Protein AF-A0A382BAT2-F1 (afdb_monomer_lite)

Radius of gyration: 24.66 Å; chains: 1; bounding box: 46×85×52 Å

Foldseek 3Di:
DDDPVRVVVVVVVVVVVVVVVVVPPPDLPADPPFDDDPVVLVVQLVVQLVVVVVVLCVVPVVCPPPDDDVVLSVLSSQLSNQLSSVCRNVDGPVRCVVCVVPPVVCCVSSLVSSLVSVVVVRCPPVDPNCVSVVSVCVVVVVPDDPDDDDDDDDDDDDDDDDDDDDDDDDDDDD

Secondary structure (DSSP, 8-state):
---HHHHHHHHHHHHHHHHHHHHT-------TT-PPPHHHHHHHHHHHHHHHHHHHHHH-GGGTTPPPPHHHHHHHHHHHHHHHHHHHHH--HHHHHHHTT-HHHHHHHHHHHHHHHHHTTTTTTTS-TTHHHHHHHHHHHT-----------------------PPP------

Sequence (174 aa):
MFSKKEILLWIVILFVGIMLAWSLKLEATEKKDEIYPNFLLHNATAACMRGIAQLMIQLNPQLRNQYIPPAIQQQILGHCSCIVDKIRVDYGLEEYTKKMNDYLWIKKIWGDYGVQCMKAGYLAGVIPDDLPEKLEKIQTDNKTKEDTKVEDNKTKSKKEEILIKEPEPAIFQG

Structure (mmCIF, N/CA/C/O backbone):
data_AF-A0A382BAT2-F1
#
_entry.id   AF-A0A382BAT2-F1
#
loop_
_atom_site.group_PDB
_atom_site.id
_atom_site.type_symbol
_atom_site.label_atom_id
_atom_site.label_alt_id
_atom_site.label_comp_id
_atom_site.label_asym_id
_atom_site.label_entity_id
_atom_site.label_seq_id
_atom_site.pdbx_PDB_ins_code
_atom_site.Cartn_x
_atom_site.Cartn_y
_atom_site.Cartn_z
_atom_site.occupancy
_atom_site.B_iso_or_equiv
_atom_site.auth_seq_id
_atom_site.auth_comp_id
_atom_site.auth_asym_id
_atom_site.auth_atom_id
_atom_site.pdbx_PDB_model_num
ATOM 1 N N . MET A 1 1 ? 25.153 -47.782 16.976 1.00 67.25 1 MET A N 1
ATOM 2 C CA . MET A 1 1 ? 23.734 -48.174 16.843 1.00 67.25 1 MET A CA 1
ATOM 3 C C . MET A 1 1 ? 22.939 -47.120 17.597 1.00 67.25 1 MET A C 1
ATOM 5 O O . MET A 1 1 ? 23.046 -47.080 18.813 1.00 67.25 1 MET A O 1
ATOM 9 N N . PHE A 1 2 ? 22.310 -46.176 16.893 1.00 73.19 2 PHE A N 1
ATOM 10 C CA . PHE A 1 2 ? 21.643 -45.037 17.537 1.00 73.19 2 PHE A CA 1
ATOM 11 C C . PHE A 1 2 ? 20.402 -45.501 18.302 1.00 73.19 2 PHE A C 1
ATOM 13 O O . PHE A 1 2 ? 19.645 -46.351 17.824 1.00 73.19 2 PHE A O 1
ATOM 20 N N . SER A 1 3 ? 20.204 -44.961 19.500 1.00 87.00 3 SER A N 1
ATOM 21 C CA . SER A 1 3 ? 19.041 -45.271 20.328 1.00 87.00 3 SER A CA 1
ATOM 22 C C . SER A 1 3 ? 17.769 -44.703 19.696 1.00 87.00 3 SER A C 1
ATOM 24 O O . SER A 1 3 ? 17.787 -43.635 19.085 1.00 87.00 3 SER A O 1
ATOM 26 N N . LYS A 1 4 ? 16.621 -45.366 19.893 1.00 86.00 4 LYS A N 1
ATOM 27 C CA . LYS A 1 4 ? 15.313 -44.888 19.395 1.00 86.00 4 LYS A CA 1
ATOM 28 C C . LYS A 1 4 ? 15.012 -43.442 19.822 1.00 86.00 4 LYS A C 1
ATOM 30 O O . LYS A 1 4 ? 14.369 -42.709 19.081 1.00 86.00 4 LYS A O 1
ATOM 35 N N . LYS A 1 5 ? 15.508 -43.029 20.995 1.00 87.00 5 LYS A N 1
ATOM 36 C CA . LYS A 1 5 ? 15.364 -41.661 21.517 1.00 87.00 5 LYS A CA 1
ATOM 37 C C . LYS A 1 5 ? 16.228 -40.650 20.759 1.00 87.00 5 LYS A C 1
ATOM 39 O O . LYS A 1 5 ? 15.768 -39.547 20.502 1.00 87.00 5 LYS A O 1
ATOM 44 N N . GLU A 1 6 ? 17.441 -41.036 20.370 1.00 88.25 6 GLU A N 1
ATOM 45 C CA . GLU A 1 6 ? 18.339 -40.188 19.576 1.00 88.25 6 GLU A CA 1
ATOM 46 C C . GLU A 1 6 ? 17.780 -39.999 18.165 1.00 88.25 6 GLU A C 1
ATOM 48 O O . GLU A 1 6 ? 17.742 -38.880 17.669 1.00 88.25 6 GLU A O 1
ATOM 53 N N . ILE A 1 7 ? 17.248 -41.066 17.556 1.00 90.50 7 ILE A N 1
ATOM 54 C CA . ILE A 1 7 ? 16.591 -41.005 16.240 1.00 90.50 7 ILE A CA 1
ATOM 55 C C . ILE A 1 7 ? 15.382 -40.057 16.277 1.00 90.50 7 ILE A C 1
ATOM 57 O O . ILE A 1 7 ? 15.235 -39.216 15.393 1.00 90.50 7 ILE A O 1
ATOM 61 N N . LEU A 1 8 ? 14.542 -40.147 17.315 1.00 89.88 8 LEU A N 1
ATOM 62 C CA . LEU A 1 8 ? 13.387 -39.258 17.480 1.00 89.88 8 LEU A CA 1
ATOM 63 C C . LEU A 1 8 ? 13.813 -37.787 17.637 1.00 89.88 8 LEU A C 1
ATOM 65 O O . LEU A 1 8 ? 13.196 -36.901 17.054 1.00 89.88 8 LEU A O 1
ATOM 69 N N . LEU A 1 9 ? 14.892 -37.531 18.382 1.00 92.06 9 LEU A N 1
ATOM 70 C CA . LEU A 1 9 ? 15.418 -36.186 18.613 1.00 92.06 9 LEU A CA 1
ATOM 71 C C . LEU A 1 9 ? 15.958 -35.563 17.312 1.00 92.06 9 LEU A C 1
ATOM 73 O O . LEU A 1 9 ? 15.642 -34.412 17.011 1.00 92.06 9 LEU A O 1
ATOM 77 N N . TRP A 1 10 ? 16.670 -36.337 16.487 1.00 92.25 10 TRP A N 1
ATOM 78 C CA . TRP A 1 10 ? 17.130 -35.889 15.165 1.00 92.25 10 TRP A CA 1
ATOM 79 C C . TRP A 1 10 ? 15.979 -35.576 14.201 1.00 92.25 10 TRP A C 1
ATOM 81 O O . TRP A 1 10 ? 16.047 -34.584 13.474 1.00 92.25 10 TRP A O 1
ATOM 91 N N . ILE A 1 11 ? 14.904 -36.371 14.220 1.00 92.75 11 ILE A N 1
ATOM 92 C CA . ILE A 1 11 ? 13.712 -36.125 13.391 1.00 92.75 11 ILE A CA 1
ATOM 93 C C . ILE A 1 11 ? 13.035 -34.811 13.788 1.00 92.75 11 ILE A C 1
ATOM 95 O O . ILE A 1 11 ? 12.689 -34.018 12.915 1.00 92.75 11 ILE A O 1
ATOM 99 N N . VAL A 1 12 ? 12.879 -34.550 15.089 1.00 93.12 12 VAL A N 1
ATOM 100 C CA . VAL A 1 12 ? 12.265 -33.305 15.579 1.00 93.12 12 VAL A CA 1
ATOM 101 C C . VAL A 1 12 ? 13.100 -32.087 15.181 1.00 93.12 12 VAL A C 1
ATOM 103 O O . VAL A 1 12 ? 12.541 -31.110 14.687 1.00 93.12 12 VAL A O 1
ATOM 106 N N . ILE A 1 13 ? 14.430 -32.151 15.316 1.00 92.75 13 ILE A N 1
ATOM 107 C CA . ILE A 1 13 ? 15.326 -31.059 14.899 1.00 92.75 13 ILE A CA 1
ATOM 108 C C . ILE A 1 13 ? 15.202 -30.785 13.396 1.00 92.75 13 ILE A C 1
ATOM 110 O O . ILE A 1 13 ? 15.091 -29.629 12.990 1.00 92.75 13 ILE A O 1
ATOM 114 N N . LEU A 1 14 ? 15.182 -31.832 12.569 1.00 91.75 14 LEU A N 1
ATOM 115 C CA . LEU A 1 14 ? 15.049 -31.693 11.120 1.00 91.75 14 LEU A CA 1
ATOM 116 C C . LEU A 1 14 ? 13.692 -31.089 10.733 1.00 91.75 14 LEU A C 1
ATOM 118 O O . LEU A 1 14 ? 13.632 -30.207 9.880 1.00 91.75 14 LEU A O 1
ATOM 122 N N . PHE A 1 15 ? 12.612 -31.502 11.399 1.00 91.62 15 PHE A N 1
ATOM 123 C CA . PHE A 1 15 ? 11.273 -30.975 11.139 1.00 91.62 15 PHE A CA 1
ATOM 124 C C . PHE A 1 15 ? 11.149 -29.493 11.524 1.00 91.62 15 PHE A C 1
ATOM 126 O O . PHE A 1 15 ? 10.613 -28.695 10.754 1.00 91.62 15 PHE A O 1
ATOM 133 N N . VAL A 1 16 ? 11.705 -29.099 12.675 1.00 90.25 16 VAL A N 1
ATOM 134 C CA . VAL A 1 16 ? 11.768 -27.691 13.101 1.00 90.25 16 VAL A CA 1
ATOM 135 C C . VAL A 1 16 ? 12.635 -26.870 12.143 1.00 90.25 16 VAL A C 1
ATOM 137 O O . VAL A 1 16 ? 12.234 -25.777 11.750 1.00 90.25 16 VAL A O 1
ATOM 140 N N . GLY A 1 17 ? 13.777 -27.405 11.700 1.00 88.50 17 GLY A N 1
ATOM 141 C CA . GLY A 1 17 ? 14.648 -26.749 10.721 1.00 88.50 17 GLY A CA 1
ATOM 142 C C . GLY A 1 17 ? 13.951 -26.485 9.384 1.00 88.50 17 GLY A C 1
ATOM 143 O O . GLY A 1 17 ? 14.071 -25.391 8.835 1.00 88.50 17 GLY A O 1
ATOM 144 N N . ILE A 1 18 ? 13.163 -27.445 8.890 1.00 87.62 18 ILE A N 1
ATOM 145 C CA . ILE A 1 18 ? 12.368 -27.278 7.664 1.00 87.62 18 ILE A CA 1
ATOM 146 C C . ILE A 1 18 ? 11.280 -26.221 7.864 1.00 87.62 18 ILE A C 1
ATOM 148 O O . ILE A 1 18 ? 11.152 -25.325 7.034 1.00 87.62 18 ILE A O 1
ATOM 152 N N . MET A 1 19 ? 10.527 -26.269 8.965 1.00 83.75 19 MET A N 1
ATOM 153 C CA . MET A 1 19 ? 9.484 -25.271 9.238 1.00 83.75 19 MET A CA 1
ATOM 154 C C . MET A 1 19 ? 10.056 -23.846 9.327 1.00 83.75 19 MET A C 1
ATOM 156 O O . MET A 1 19 ? 9.489 -22.914 8.753 1.00 83.75 19 MET A O 1
ATOM 160 N N . LEU A 1 20 ? 11.209 -23.669 9.981 1.00 81.94 20 LEU A N 1
ATOM 161 C CA . LEU A 1 20 ? 11.897 -22.375 10.052 1.00 81.94 20 LEU A CA 1
ATOM 162 C C . LEU A 1 20 ? 12.401 -21.907 8.680 1.00 81.94 20 LEU A C 1
ATOM 164 O O . LEU A 1 20 ? 12.219 -20.741 8.340 1.00 81.94 20 LEU A O 1
ATOM 168 N N . ALA A 1 21 ? 12.960 -22.800 7.857 1.00 78.44 21 ALA A N 1
ATOM 169 C CA . ALA A 1 21 ? 13.420 -22.454 6.509 1.00 78.44 21 ALA A CA 1
ATOM 170 C C . ALA A 1 21 ? 12.281 -21.960 5.599 1.00 78.44 21 ALA A C 1
ATOM 172 O O . ALA A 1 21 ? 12.484 -21.059 4.790 1.00 78.44 21 ALA A O 1
ATOM 173 N N . TRP A 1 22 ? 11.075 -22.511 5.753 1.00 73.25 22 TRP A N 1
ATOM 174 C CA . TRP A 1 22 ? 9.898 -22.073 4.995 1.00 73.25 22 TRP A CA 1
ATOM 175 C C . TRP A 1 22 ? 9.327 -20.756 5.534 1.00 73.25 22 TRP A C 1
ATOM 177 O O . TRP A 1 22 ? 8.802 -19.955 4.767 1.00 73.25 22 TRP A O 1
ATOM 187 N N . SER A 1 23 ? 9.479 -20.506 6.836 1.00 67.75 23 SER A N 1
ATOM 188 C CA . SER A 1 23 ? 8.986 -19.290 7.495 1.00 67.75 23 SER A CA 1
ATOM 189 C C . SER A 1 23 ? 9.874 -18.065 7.237 1.00 67.75 23 SER A C 1
ATOM 191 O O . SER A 1 23 ? 9.395 -16.938 7.305 1.00 67.75 23 SER A O 1
ATOM 193 N N . LEU A 1 24 ? 11.157 -18.261 6.915 1.00 57.81 24 LEU A N 1
ATOM 194 C CA . LEU A 1 24 ? 12.100 -17.171 6.633 1.00 57.81 24 LEU A CA 1
ATOM 195 C C . LEU A 1 24 ? 12.007 -16.588 5.214 1.00 57.81 24 LEU A C 1
ATOM 197 O O . LEU A 1 24 ? 12.761 -15.670 4.892 1.00 57.81 24 LEU A O 1
ATOM 201 N N . LYS A 1 25 ? 11.094 -17.065 4.361 1.00 56.72 25 LYS A N 1
ATOM 202 C CA . LYS A 1 25 ? 10.936 -16.524 3.006 1.00 56.72 25 LYS A CA 1
ATOM 203 C C . LYS A 1 25 ? 10.098 -15.237 3.000 1.00 56.72 25 LYS A C 1
ATOM 205 O O . LYS A 1 25 ? 9.020 -15.181 2.421 1.00 56.72 25 LYS A O 1
ATOM 210 N N . LEU A 1 26 ? 10.618 -14.195 3.644 1.00 53.78 26 LEU A N 1
ATOM 211 C CA . LEU A 1 26 ? 10.185 -12.807 3.463 1.00 53.78 26 LEU A CA 1
ATOM 212 C C . LEU A 1 26 ? 11.044 -12.171 2.364 1.00 53.78 26 LEU A C 1
ATOM 214 O O . LEU A 1 26 ? 11.860 -11.290 2.619 1.00 53.78 26 LEU A O 1
ATOM 218 N N . GLU A 1 27 ? 10.917 -12.665 1.135 1.00 56.47 27 GLU A N 1
ATOM 219 C CA . GLU A 1 27 ? 11.535 -12.009 -0.018 1.00 56.47 27 GLU A CA 1
ATOM 220 C C . GLU A 1 27 ? 10.570 -10.934 -0.524 1.00 56.47 27 GLU A C 1
ATOM 222 O O . GLU A 1 27 ? 9.422 -11.228 -0.865 1.00 56.47 27 GLU A O 1
ATOM 227 N N . ALA A 1 28 ? 11.028 -9.679 -0.568 1.00 56.75 28 ALA A N 1
ATOM 228 C CA . ALA A 1 28 ? 10.323 -8.646 -1.313 1.00 56.75 28 ALA A CA 1
ATOM 229 C C . ALA A 1 28 ? 10.178 -9.144 -2.755 1.00 56.75 28 ALA A C 1
ATOM 231 O O . ALA A 1 28 ? 11.164 -9.538 -3.378 1.00 56.75 28 ALA A O 1
ATOM 232 N N . THR A 1 29 ? 8.946 -9.188 -3.262 1.00 59.47 29 THR A N 1
ATOM 233 C CA . THR A 1 29 ? 8.663 -9.671 -4.618 1.00 59.47 29 THR A CA 1
ATOM 234 C C . THR A 1 29 ? 9.079 -8.594 -5.620 1.00 59.47 29 THR A C 1
ATOM 236 O O . THR A 1 29 ? 8.247 -7.896 -6.187 1.00 59.47 29 THR A O 1
ATOM 239 N N . GLU A 1 30 ? 10.384 -8.392 -5.782 1.00 57.25 30 GLU A N 1
ATOM 240 C CA . GLU A 1 30 ? 10.947 -7.531 -6.816 1.00 57.25 30 GLU A CA 1
ATOM 241 C C . GLU A 1 30 ? 11.287 -8.369 -8.049 1.00 57.25 30 GLU A C 1
ATOM 243 O O . GLU A 1 30 ? 11.788 -9.495 -7.956 1.00 57.25 30 GLU A O 1
ATOM 248 N N . LYS A 1 31 ? 11.028 -7.812 -9.232 1.00 61.44 31 LYS A N 1
ATOM 249 C CA . LYS A 1 31 ? 11.568 -8.349 -10.481 1.00 61.44 31 LYS A CA 1
ATOM 250 C C . LYS A 1 31 ? 13.089 -8.187 -10.424 1.00 61.44 31 LYS A C 1
ATOM 252 O O . LYS A 1 31 ? 13.573 -7.126 -10.047 1.00 61.44 31 LYS A O 1
ATOM 257 N N . LYS A 1 32 ? 13.835 -9.240 -10.771 1.00 55.34 32 LYS A N 1
ATOM 258 C CA . LYS A 1 32 ? 15.242 -9.460 -10.372 1.00 55.34 32 LYS A CA 1
ATOM 259 C C . LYS A 1 32 ? 16.273 -8.394 -10.802 1.00 55.34 32 LYS A C 1
ATOM 261 O O . LYS A 1 32 ? 17.419 -8.510 -10.394 1.00 55.34 32 LYS A O 1
ATOM 266 N N . ASP A 1 33 ? 15.874 -7.353 -11.530 1.00 64.06 33 ASP A N 1
ATOM 267 C CA . ASP A 1 33 ? 16.754 -6.296 -12.045 1.00 64.06 33 ASP A CA 1
ATOM 268 C C . ASP A 1 33 ? 16.182 -4.867 -11.868 1.00 64.06 33 ASP A C 1
ATOM 270 O O . ASP A 1 33 ? 16.803 -3.894 -12.293 1.00 64.06 33 ASP A O 1
ATOM 274 N N . GLU A 1 34 ? 15.017 -4.702 -11.223 1.00 72.81 34 GLU A N 1
ATOM 275 C CA . GLU A 1 34 ? 14.328 -3.408 -11.081 1.00 72.81 34 GLU A CA 1
ATOM 276 C C . GLU A 1 34 ? 14.068 -3.080 -9.605 1.00 72.81 34 GLU A C 1
ATOM 278 O O . GLU A 1 34 ? 13.009 -3.368 -9.047 1.00 72.81 34 GLU A O 1
ATOM 283 N N . ILE A 1 35 ? 15.060 -2.457 -8.966 1.00 81.62 35 ILE A N 1
ATOM 284 C CA . ILE A 1 35 ? 14.995 -2.081 -7.550 1.00 81.62 35 ILE A CA 1
ATOM 285 C C . ILE A 1 35 ? 14.283 -0.737 -7.412 1.00 81.62 35 ILE A C 1
ATOM 287 O O . ILE A 1 35 ? 14.726 0.281 -7.953 1.00 81.62 35 ILE A O 1
ATOM 291 N N . TYR A 1 36 ? 13.206 -0.707 -6.630 1.00 87.88 36 TYR A N 1
ATOM 292 C CA . TYR A 1 36 ? 12.547 0.545 -6.275 1.00 87.88 36 TYR A CA 1
ATOM 293 C C . TYR A 1 36 ? 13.300 1.237 -5.127 1.00 87.88 36 TYR A C 1
ATOM 295 O O . TYR A 1 36 ? 13.526 0.624 -4.081 1.00 87.88 36 TYR A O 1
ATOM 303 N N . PRO A 1 37 ? 13.666 2.527 -5.253 1.00 90.31 37 PRO A N 1
ATOM 304 C CA . PRO A 1 37 ? 14.364 3.221 -4.182 1.00 90.31 37 PRO A CA 1
ATOM 305 C C . PRO A 1 37 ? 13.464 3.350 -2.950 1.00 90.31 37 PRO A C 1
ATOM 307 O O . PRO A 1 37 ? 12.311 3.775 -3.045 1.00 90.31 37 PRO A O 1
ATOM 310 N N . ASN A 1 38 ? 14.015 3.044 -1.774 1.00 90.00 38 ASN A N 1
ATOM 311 C CA . ASN A 1 38 ? 13.267 3.032 -0.513 1.00 90.00 38 ASN A CA 1
ATOM 312 C C . ASN A 1 38 ? 12.544 4.363 -0.237 1.00 90.00 38 ASN A C 1
ATOM 314 O O . ASN A 1 38 ? 11.387 4.366 0.169 1.00 90.00 38 ASN A O 1
ATOM 318 N N . PHE A 1 39 ? 13.186 5.489 -0.556 1.00 91.00 39 PHE A N 1
ATOM 319 C CA . PHE A 1 39 ? 12.583 6.817 -0.436 1.00 91.00 39 PHE A CA 1
ATOM 320 C C . PHE A 1 39 ? 11.281 6.960 -1.241 1.00 91.00 39 PHE A C 1
ATOM 322 O O . PHE A 1 39 ? 10.306 7.526 -0.745 1.00 91.00 39 PHE A O 1
ATOM 329 N N . LEU A 1 40 ? 11.236 6.423 -2.465 1.00 90.56 40 LEU A N 1
ATOM 330 C CA . LEU A 1 40 ? 10.036 6.458 -3.303 1.00 90.56 40 LEU A CA 1
ATOM 331 C C . LEU A 1 40 ? 8.928 5.595 -2.697 1.00 90.56 40 LEU A C 1
ATOM 333 O O . LEU A 1 40 ? 7.788 6.045 -2.611 1.00 90.56 40 LEU A O 1
ATOM 337 N N . LEU A 1 41 ? 9.273 4.395 -2.225 1.00 92.25 41 LEU A N 1
ATOM 338 C CA . LEU A 1 41 ? 8.330 3.483 -1.573 1.00 92.25 41 LEU A CA 1
ATOM 339 C C . LEU A 1 41 ? 7.734 4.100 -0.304 1.00 92.25 41 LEU A C 1
ATOM 341 O O . LEU A 1 41 ? 6.515 4.090 -0.121 1.00 92.25 41 LEU A O 1
ATOM 345 N N . HIS A 1 42 ? 8.580 4.689 0.540 1.00 94.00 42 HIS A N 1
ATOM 346 C CA . HIS A 1 42 ? 8.160 5.363 1.762 1.00 94.00 42 HIS A CA 1
ATOM 347 C C . HIS A 1 42 ? 7.214 6.529 1.457 1.00 94.00 42 HIS A C 1
ATOM 349 O O . HIS A 1 42 ? 6.129 6.617 2.032 1.00 94.00 42 HIS A O 1
ATOM 355 N N . ASN A 1 43 ? 7.571 7.392 0.504 1.00 94.38 43 ASN A N 1
ATOM 356 C CA . ASN A 1 43 ? 6.741 8.540 0.145 1.00 94.38 43 ASN A CA 1
ATOM 357 C C . ASN A 1 43 ? 5.416 8.137 -0.503 1.00 94.38 43 ASN A C 1
ATOM 359 O O . ASN A 1 43 ? 4.386 8.729 -0.179 1.00 94.38 43 ASN A O 1
ATOM 363 N N . ALA A 1 44 ? 5.423 7.131 -1.379 1.00 93.25 44 ALA A N 1
ATOM 364 C CA . ALA A 1 44 ? 4.215 6.618 -2.016 1.00 93.25 44 ALA A CA 1
ATOM 365 C C . ALA A 1 44 ? 3.256 6.018 -0.975 1.00 93.25 44 ALA A C 1
ATOM 367 O O . ALA A 1 44 ? 2.069 6.350 -0.948 1.00 93.25 44 ALA A O 1
ATOM 368 N N . THR A 1 45 ? 3.790 5.215 -0.053 1.00 95.56 45 THR A N 1
ATOM 369 C CA . THR A 1 45 ? 3.016 4.631 1.049 1.00 95.56 45 THR A CA 1
ATOM 370 C C . THR A 1 45 ? 2.461 5.726 1.958 1.00 95.56 45 THR A C 1
ATOM 372 O O . THR A 1 45 ? 1.262 5.751 2.228 1.00 95.56 45 THR A O 1
ATOM 375 N N . ALA A 1 46 ? 3.285 6.693 2.372 1.00 95.56 46 ALA A N 1
ATOM 376 C CA . ALA A 1 46 ? 2.857 7.804 3.221 1.00 95.56 46 ALA A CA 1
ATOM 377 C C . ALA A 1 46 ? 1.786 8.685 2.553 1.00 95.56 46 ALA A C 1
ATOM 379 O O . ALA A 1 46 ? 0.840 9.117 3.216 1.00 95.56 46 ALA A O 1
ATOM 380 N N . ALA A 1 47 ? 1.899 8.942 1.247 1.00 94.44 47 ALA A N 1
ATOM 381 C CA . ALA A 1 47 ? 0.888 9.671 0.485 1.00 94.44 47 ALA A CA 1
ATOM 382 C C . ALA A 1 47 ? -0.447 8.913 0.452 1.00 94.44 47 ALA A C 1
ATOM 384 O O . ALA A 1 47 ? -1.492 9.507 0.720 1.00 94.44 47 ALA A O 1
ATOM 385 N N . CYS A 1 48 ? -0.407 7.600 0.217 1.00 95.19 48 CYS A N 1
ATOM 386 C CA . CYS A 1 48 ? -1.588 6.746 0.300 1.00 95.19 48 CYS A CA 1
ATOM 387 C C . CYS A 1 48 ? -2.221 6.777 1.695 1.00 95.19 48 CYS A C 1
ATOM 389 O O . CYS A 1 48 ? -3.426 6.998 1.809 1.00 95.19 48 CYS A O 1
ATOM 391 N N . MET A 1 49 ? -1.425 6.652 2.764 1.00 95.00 49 MET A N 1
ATOM 392 C CA . MET A 1 49 ? -1.954 6.678 4.131 1.00 95.00 49 MET A CA 1
ATOM 393 C C . MET A 1 49 ? -2.689 7.989 4.431 1.00 95.00 49 MET A C 1
ATOM 395 O O . MET A 1 49 ? -3.772 7.974 5.017 1.00 95.00 49 MET A O 1
ATOM 399 N N . ARG A 1 50 ? -2.142 9.127 3.980 1.00 94.31 50 ARG A N 1
ATOM 400 C CA . ARG A 1 50 ? -2.812 10.434 4.087 1.00 94.31 50 ARG A CA 1
ATOM 401 C C . ARG A 1 50 ? -4.113 10.474 3.287 1.00 94.31 50 ARG A C 1
ATOM 403 O O . ARG A 1 50 ? -5.099 11.008 3.787 1.00 94.31 50 ARG A O 1
ATOM 410 N N . GLY A 1 51 ? -4.131 9.893 2.088 1.00 92.31 51 GLY A N 1
ATOM 411 C CA . GLY A 1 51 ? -5.333 9.784 1.261 1.00 92.31 51 GLY A CA 1
ATOM 412 C C . GLY A 1 51 ? -6.441 8.978 1.943 1.00 92.31 51 GLY A C 1
ATOM 413 O O . GLY A 1 51 ? -7.579 9.438 2.014 1.00 92.31 51 GLY A O 1
ATOM 414 N N . ILE A 1 52 ? -6.107 7.827 2.531 1.00 92.06 52 ILE A N 1
ATOM 415 C CA . ILE A 1 52 ? -7.066 7.016 3.294 1.00 92.06 52 ILE A CA 1
ATOM 416 C C . ILE A 1 52 ? -7.537 7.755 4.552 1.00 92.06 52 ILE A C 1
ATOM 418 O O . ILE A 1 52 ? -8.731 7.765 4.844 1.00 92.06 52 ILE A O 1
ATOM 422 N N . ALA A 1 53 ? -6.642 8.438 5.271 1.00 92.50 53 ALA A N 1
ATOM 423 C CA . ALA A 1 53 ? -7.027 9.258 6.419 1.00 92.50 53 ALA A CA 1
ATOM 424 C C . ALA A 1 53 ? -8.018 10.370 6.036 1.00 92.50 53 ALA A C 1
ATOM 426 O O . ALA A 1 53 ? -9.019 10.576 6.724 1.00 92.50 53 ALA A O 1
ATOM 427 N N . GLN A 1 54 ? -7.788 11.051 4.912 1.00 92.44 54 GLN A N 1
ATOM 428 C CA . GLN A 1 54 ? -8.718 12.050 4.382 1.00 92.44 54 GLN A CA 1
ATOM 429 C C . GLN A 1 54 ? -10.055 11.427 3.976 1.00 92.44 54 GLN A C 1
ATOM 431 O O . GLN A 1 54 ? -11.099 11.986 4.309 1.00 92.44 54 GLN A O 1
ATOM 436 N N . LEU A 1 55 ? -10.036 10.264 3.322 1.00 89.81 55 LEU A N 1
ATOM 437 C CA . LEU A 1 55 ? -11.246 9.529 2.956 1.00 89.81 55 LEU A CA 1
ATOM 438 C C . LEU A 1 55 ? -12.069 9.155 4.196 1.00 89.81 55 LEU A C 1
ATOM 440 O O . LEU A 1 55 ? -13.278 9.369 4.217 1.00 89.81 55 LEU A O 1
ATOM 444 N N . MET A 1 56 ? -11.430 8.675 5.264 1.00 89.25 56 MET A N 1
ATOM 445 C CA . MET A 1 56 ? -12.119 8.385 6.525 1.00 89.25 56 MET A CA 1
ATOM 446 C C . MET A 1 56 ? -12.776 9.633 7.124 1.00 89.25 56 MET A C 1
ATOM 448 O O . MET A 1 56 ? -13.917 9.557 7.570 1.00 89.25 56 MET A O 1
ATOM 452 N N . ILE A 1 57 ? -12.100 10.787 7.098 1.00 91.19 57 ILE A N 1
ATOM 453 C CA . ILE A 1 57 ? -12.671 12.059 7.575 1.00 91.19 57 ILE A CA 1
ATOM 454 C C . ILE A 1 57 ? -13.839 12.509 6.685 1.00 91.19 57 ILE A C 1
ATOM 456 O O . ILE A 1 57 ? -14.804 13.079 7.187 1.00 91.19 57 ILE A O 1
ATOM 460 N N . GLN A 1 58 ? -13.777 12.267 5.375 1.00 90.06 58 GLN A N 1
ATOM 461 C CA . GLN A 1 58 ? -14.879 12.575 4.456 1.00 90.06 58 GLN A CA 1
ATOM 462 C C . GLN A 1 58 ? -16.108 11.700 4.723 1.00 90.06 58 GLN A C 1
ATOM 464 O O . GLN A 1 58 ? -17.226 12.208 4.716 1.00 90.06 58 GLN A O 1
ATOM 469 N N . LEU A 1 59 ? -15.902 10.408 4.988 1.00 87.31 59 LEU A N 1
ATOM 470 C CA . LEU A 1 59 ? -16.974 9.466 5.321 1.00 87.31 59 LEU A CA 1
ATOM 471 C C . LEU A 1 59 ? -17.537 9.703 6.730 1.00 87.31 59 LEU A C 1
ATOM 473 O O . LEU A 1 59 ? -18.723 9.487 6.960 1.00 87.31 59 LEU A O 1
ATOM 477 N N . ASN A 1 60 ? -16.696 10.158 7.661 1.00 88.31 60 ASN A N 1
ATOM 478 C CA . ASN A 1 60 ? -17.025 10.382 9.066 1.00 88.31 60 ASN A CA 1
ATOM 479 C C . ASN A 1 60 ? -16.418 11.708 9.566 1.00 88.31 60 ASN A C 1
ATOM 481 O O . ASN A 1 60 ? -15.354 11.709 10.197 1.00 88.31 60 ASN A O 1
ATOM 485 N N . PRO A 1 61 ? -17.091 12.853 9.335 1.00 89.75 61 PRO A N 1
ATOM 486 C CA . PRO A 1 61 ? -16.572 14.177 9.688 1.00 89.75 61 PRO A CA 1
ATOM 487 C C . PRO A 1 61 ? -16.232 14.356 11.172 1.00 89.75 61 PRO A C 1
ATOM 489 O O . PRO A 1 61 ? -15.377 15.179 11.503 1.00 89.75 61 PRO A O 1
ATOM 492 N N . GLN A 1 62 ? -16.851 13.573 12.063 1.00 91.25 62 GLN A N 1
ATOM 493 C CA . GLN A 1 62 ? -16.569 13.577 13.502 1.00 91.25 62 GLN A CA 1
ATOM 494 C C . GLN A 1 62 ? -15.136 13.149 13.862 1.00 91.25 62 GLN A C 1
ATOM 496 O O . GLN A 1 62 ? -14.669 13.460 14.954 1.00 91.25 62 GLN A O 1
ATOM 501 N N . LEU A 1 63 ? -14.426 12.472 12.954 1.00 89.25 63 LEU A N 1
ATOM 502 C CA . LEU A 1 63 ? -13.031 12.060 13.147 1.00 89.25 63 LEU A CA 1
ATOM 503 C C . LEU A 1 63 ? -12.033 13.209 12.929 1.00 89.25 63 LEU A C 1
ATOM 505 O O . LEU A 1 63 ? -10.830 13.041 13.134 1.00 89.25 63 LEU A O 1
ATOM 509 N N . ARG A 1 64 ? -12.496 14.390 12.495 1.00 91.19 64 ARG A N 1
ATOM 510 C CA . ARG A 1 64 ? -11.625 15.551 12.286 1.00 91.19 64 ARG A CA 1
ATOM 511 C C . ARG A 1 64 ? -10.938 15.937 13.600 1.00 91.19 64 ARG A C 1
ATOM 513 O O . ARG A 1 64 ? -11.589 16.067 14.631 1.00 91.19 64 ARG A O 1
ATOM 520 N N . ASN A 1 65 ? -9.625 16.161 13.539 1.00 89.88 65 ASN A N 1
ATOM 521 C CA . ASN A 1 65 ? -8.760 16.473 14.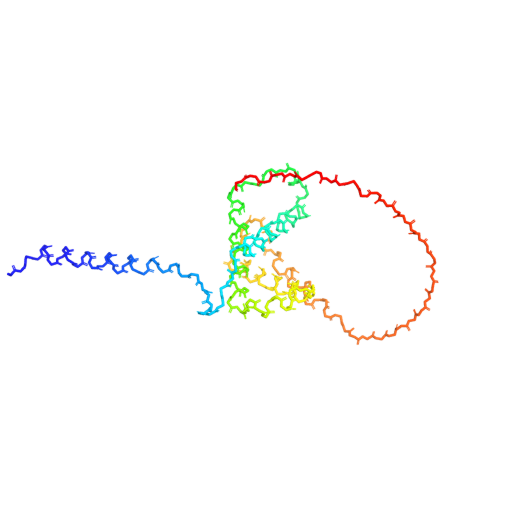686 1.00 89.88 65 ASN A CA 1
ATOM 522 C C . ASN A 1 65 ? -8.673 15.366 15.752 1.00 89.88 65 ASN A C 1
ATOM 524 O O . ASN A 1 65 ? -8.158 15.614 16.841 1.00 89.88 65 ASN A O 1
ATOM 528 N N . GLN A 1 66 ? -9.151 14.154 15.460 1.00 89.81 66 GLN A N 1
ATOM 529 C CA . GLN A 1 66 ? -8.943 13.012 16.339 1.00 89.81 66 GLN A CA 1
ATOM 530 C C . GLN A 1 66 ? -7.636 12.301 16.000 1.00 89.81 66 GLN A C 1
ATOM 532 O O . GLN A 1 66 ? -7.238 12.184 14.840 1.00 89.81 66 GLN A O 1
ATOM 537 N N . TYR A 1 67 ? -6.969 11.808 17.040 1.00 90.31 67 TYR A N 1
ATOM 538 C CA . TYR A 1 67 ? -5.801 10.960 16.879 1.00 90.31 67 TYR A CA 1
ATOM 539 C C . TYR A 1 67 ? -6.226 9.584 16.356 1.00 90.31 67 TYR A C 1
ATOM 541 O O . TYR A 1 67 ? -7.073 8.924 16.958 1.00 90.31 67 TYR A O 1
ATOM 549 N N . ILE A 1 68 ? -5.630 9.145 15.245 1.00 89.94 68 ILE A N 1
ATOM 550 C CA . ILE A 1 68 ? -5.894 7.820 14.673 1.00 89.94 68 ILE A CA 1
ATOM 551 C C . ILE A 1 68 ? -5.206 6.771 15.559 1.00 89.94 68 ILE A C 1
ATOM 553 O O . ILE A 1 68 ? -3.980 6.822 15.678 1.00 89.94 68 ILE A O 1
ATOM 557 N N . PRO A 1 69 ? -5.935 5.803 16.144 1.00 91.75 69 PRO A N 1
ATOM 558 C CA . PRO A 1 69 ? -5.331 4.772 16.982 1.00 91.75 69 PRO A CA 1
ATOM 559 C C . PRO A 1 69 ? -4.280 3.942 16.222 1.00 91.75 69 PRO A C 1
ATOM 561 O O . PRO A 1 69 ? -4.489 3.654 15.039 1.00 91.75 69 PRO A O 1
ATOM 564 N N . PRO A 1 70 ? -3.205 3.462 16.878 1.00 92.81 70 PRO A N 1
ATOM 565 C CA . PRO A 1 70 ? -2.129 2.725 16.208 1.00 92.81 70 PRO A CA 1
ATOM 566 C C . PRO A 1 70 ? -2.605 1.491 15.431 1.00 92.81 70 PRO A C 1
ATOM 568 O O . PRO A 1 70 ? -2.116 1.228 14.340 1.00 92.81 70 PRO A O 1
ATOM 571 N N . ALA A 1 71 ? -3.608 0.765 15.936 1.00 90.12 71 ALA A N 1
ATOM 572 C CA . ALA A 1 71 ? -4.170 -0.396 15.242 1.00 90.12 71 ALA A CA 1
ATOM 573 C C . ALA A 1 71 ? -4.772 -0.033 13.871 1.00 90.12 71 ALA A C 1
ATOM 575 O O . ALA A 1 71 ? -4.592 -0.761 12.898 1.00 90.12 71 ALA A O 1
ATOM 576 N N . ILE A 1 72 ? -5.438 1.121 13.779 1.00 90.50 72 ILE A N 1
ATOM 577 C CA . ILE A 1 72 ? -6.013 1.618 12.527 1.00 90.50 72 ILE A CA 1
ATOM 578 C C . ILE A 1 72 ? -4.906 2.112 11.596 1.00 90.50 72 ILE A C 1
ATOM 580 O O . ILE A 1 72 ? -4.939 1.826 10.404 1.00 90.50 72 ILE A O 1
ATOM 584 N N . GLN A 1 73 ? -3.881 2.781 12.133 1.00 92.75 73 GLN A N 1
ATOM 585 C CA . GLN A 1 73 ? -2.710 3.173 11.343 1.00 92.75 73 GLN A CA 1
ATOM 586 C C . GLN A 1 73 ? -2.027 1.955 10.702 1.00 92.75 73 GLN A C 1
ATOM 588 O O . GLN A 1 73 ? -1.682 2.010 9.527 1.00 92.75 73 GLN A O 1
ATOM 593 N N . GLN A 1 74 ? -1.903 0.839 11.429 1.00 92.19 74 GLN A N 1
ATOM 594 C CA . GLN A 1 74 ? -1.345 -0.409 10.893 1.00 92.19 74 GLN A CA 1
ATOM 595 C C . GLN A 1 74 ? -2.223 -1.031 9.798 1.00 92.19 74 GLN A C 1
ATOM 597 O O . GLN A 1 74 ? -1.698 -1.526 8.804 1.00 92.19 74 GLN A O 1
ATOM 602 N N . GLN A 1 75 ? -3.551 -0.964 9.926 1.00 92.44 75 GLN A N 1
ATOM 603 C CA . GLN A 1 75 ? -4.469 -1.415 8.870 1.00 92.44 75 GLN A CA 1
ATOM 604 C C . GLN A 1 75 ? -4.337 -0.573 7.594 1.00 92.44 75 GLN A C 1
ATOM 606 O O . GLN A 1 75 ? -4.287 -1.115 6.488 1.00 92.44 75 GLN A O 1
ATOM 611 N N . ILE A 1 76 ? -4.228 0.750 7.743 1.00 94.44 76 ILE A N 1
ATOM 612 C CA . ILE A 1 76 ? -4.008 1.669 6.620 1.00 94.44 76 ILE A CA 1
ATOM 613 C C . ILE A 1 76 ? -2.645 1.410 5.976 1.00 94.44 76 ILE A C 1
ATOM 615 O O . ILE A 1 76 ? -2.554 1.337 4.751 1.00 94.44 76 ILE A O 1
ATOM 619 N N . LEU A 1 77 ? -1.601 1.232 6.789 1.00 95.00 77 LEU A N 1
ATOM 620 C CA . LEU A 1 77 ? -0.265 0.896 6.311 1.00 95.00 77 LEU A CA 1
ATOM 621 C C . LEU A 1 77 ? -0.292 -0.408 5.510 1.00 95.00 77 LEU A C 1
ATOM 623 O O . LEU A 1 77 ? 0.167 -0.415 4.376 1.00 95.00 77 LEU A O 1
ATOM 627 N N . GLY A 1 78 ? -0.907 -1.469 6.041 1.00 93.69 78 GLY A N 1
ATOM 628 C CA . GLY A 1 78 ? -1.027 -2.753 5.349 1.00 93.69 78 GLY A CA 1
ATOM 629 C C . GLY A 1 78 ? -1.727 -2.640 3.992 1.00 93.69 78 GLY A C 1
ATOM 630 O O . GLY A 1 78 ? -1.256 -3.200 3.003 1.00 93.69 78 GLY A O 1
ATOM 631 N N . HIS A 1 79 ? -2.807 -1.861 3.913 1.00 94.56 79 HIS A N 1
ATOM 632 C CA . HIS A 1 79 ? -3.496 -1.592 2.651 1.00 94.56 79 HIS A CA 1
ATOM 633 C C . HIS A 1 79 ? -2.623 -0.835 1.645 1.00 94.56 79 HIS A C 1
ATOM 635 O O . HIS A 1 79 ? -2.507 -1.244 0.490 1.00 94.56 79 HIS A O 1
ATOM 641 N N . CYS A 1 80 ? -1.983 0.250 2.080 1.00 95.75 80 CYS A N 1
ATOM 642 C CA . CYS A 1 80 ? -1.124 1.051 1.214 1.00 95.75 80 CYS A CA 1
ATOM 643 C C . CYS A 1 80 ? 0.114 0.275 0.749 1.00 95.75 80 CYS A C 1
ATOM 645 O O . CYS A 1 80 ? 0.493 0.380 -0.416 1.00 95.75 80 CYS A O 1
ATOM 647 N N . SER A 1 81 ? 0.698 -0.554 1.616 1.00 94.94 81 SER A N 1
ATOM 648 C CA . SER A 1 81 ? 1.779 -1.470 1.253 1.00 94.94 81 SER A CA 1
ATOM 649 C C . SER A 1 81 ? 1.323 -2.502 0.219 1.00 94.94 81 SER A C 1
ATOM 651 O O . SER A 1 81 ? 2.017 -2.683 -0.775 1.00 94.94 81 SER A O 1
ATOM 653 N N . CYS A 1 82 ? 0.128 -3.090 0.365 1.00 94.75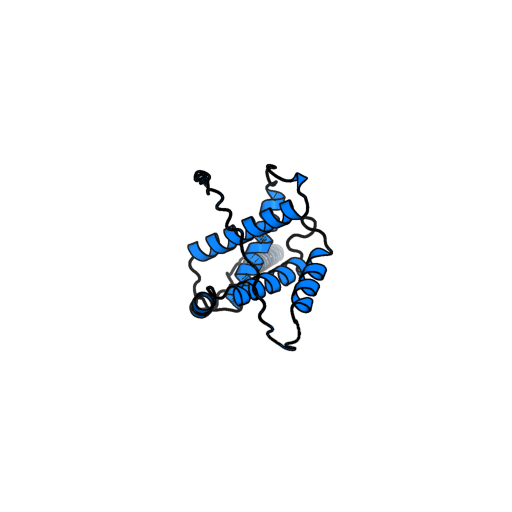 82 CYS A N 1
ATOM 654 C CA . CYS A 1 82 ? -0.438 -4.012 -0.630 1.00 94.75 82 CYS A CA 1
ATOM 655 C C . CYS A 1 82 ? -0.556 -3.376 -2.028 1.00 94.75 82 CYS A C 1
ATOM 657 O O . CYS A 1 82 ? -0.216 -4.013 -3.027 1.00 94.75 82 CYS A O 1
ATOM 659 N N . ILE A 1 83 ? -1.005 -2.117 -2.113 1.00 95.38 83 ILE A N 1
ATOM 660 C CA . ILE A 1 83 ? -1.103 -1.400 -3.394 1.00 95.38 83 ILE A CA 1
ATOM 661 C C . ILE A 1 83 ? 0.284 -1.218 -4.011 1.00 95.38 83 ILE A C 1
ATOM 663 O O . ILE A 1 83 ? 0.487 -1.534 -5.182 1.00 95.38 83 ILE A O 1
ATOM 667 N N . VAL A 1 84 ? 1.235 -0.713 -3.223 1.00 94.00 84 VAL A N 1
ATOM 668 C CA . VAL A 1 84 ? 2.601 -0.449 -3.690 1.00 94.00 84 VAL A CA 1
ATOM 669 C C . VAL A 1 84 ? 3.281 -1.742 -4.140 1.00 94.00 84 VAL A C 1
ATOM 671 O O . VAL A 1 84 ? 3.923 -1.752 -5.187 1.00 94.00 84 VAL A O 1
ATOM 674 N N . ASP A 1 85 ? 3.094 -2.844 -3.418 1.00 92.94 85 ASP A N 1
ATOM 675 C CA . ASP A 1 85 ? 3.654 -4.140 -3.798 1.00 92.94 85 ASP A CA 1
ATOM 676 C C . ASP A 1 85 ? 3.056 -4.667 -5.105 1.00 92.94 85 ASP A C 1
ATOM 678 O O . ASP A 1 85 ? 3.802 -5.115 -5.974 1.00 92.94 85 ASP A O 1
ATOM 682 N N . LYS A 1 86 ? 1.741 -4.531 -5.320 1.00 92.50 86 LYS A N 1
ATOM 683 C CA . LYS A 1 86 ? 1.117 -4.865 -6.613 1.00 92.50 86 LYS A CA 1
ATOM 684 C C . LYS A 1 86 ? 1.678 -4.026 -7.762 1.00 92.50 86 LYS A C 1
ATOM 686 O O . LYS A 1 86 ? 2.001 -4.574 -8.811 1.00 92.50 86 LYS A O 1
ATOM 691 N N . ILE A 1 87 ? 1.856 -2.719 -7.553 1.00 92.44 87 ILE A N 1
ATOM 692 C CA . ILE A 1 87 ? 2.459 -1.826 -8.555 1.00 92.44 87 ILE A CA 1
ATOM 693 C C . ILE A 1 87 ? 3.881 -2.278 -8.902 1.00 92.44 87 ILE A C 1
ATOM 695 O O . ILE A 1 87 ? 4.235 -2.287 -10.075 1.00 92.44 87 ILE A O 1
ATOM 699 N N . ARG A 1 88 ? 4.683 -2.674 -7.908 1.00 90.56 88 ARG A N 1
ATOM 700 C CA . ARG A 1 88 ? 6.066 -3.139 -8.117 1.00 90.56 88 ARG A CA 1
ATOM 701 C C . ARG A 1 88 ? 6.144 -4.465 -8.866 1.00 90.56 88 ARG A C 1
ATOM 703 O O . ARG A 1 88 ? 7.105 -4.691 -9.595 1.00 90.56 88 ARG A O 1
ATOM 710 N N . VAL A 1 89 ? 5.160 -5.340 -8.672 1.00 88.94 89 VAL A N 1
ATOM 711 C CA . VAL A 1 89 ? 5.073 -6.616 -9.395 1.00 88.94 89 VAL A CA 1
ATOM 712 C C . VAL A 1 89 ? 4.703 -6.384 -10.860 1.00 88.94 89 VAL A C 1
ATOM 714 O O . VAL A 1 89 ? 5.296 -7.003 -11.748 1.00 88.94 89 VAL A O 1
ATOM 717 N N . ASP A 1 90 ? 3.759 -5.478 -11.115 1.00 90.56 90 ASP A N 1
ATOM 718 C CA . ASP A 1 90 ? 3.193 -5.282 -12.450 1.00 90.56 90 ASP A CA 1
ATOM 719 C C . ASP A 1 90 ? 3.987 -4.281 -13.306 1.00 90.56 90 ASP A C 1
ATOM 721 O O . ASP A 1 90 ? 4.016 -4.416 -14.532 1.00 90.56 90 ASP A O 1
ATOM 725 N N . TYR A 1 91 ? 4.673 -3.315 -12.686 1.00 90.38 91 TYR A N 1
ATOM 726 C CA . TYR A 1 91 ? 5.402 -2.247 -13.370 1.00 90.38 91 TYR A CA 1
ATOM 727 C C . TYR A 1 91 ? 6.853 -2.138 -12.909 1.00 90.38 91 TYR A C 1
ATOM 729 O O . TYR A 1 91 ? 7.150 -2.004 -11.720 1.00 90.38 91 TYR A O 1
ATOM 737 N N . GLY A 1 92 ? 7.760 -2.071 -13.881 1.00 89.81 92 GLY A N 1
ATOM 73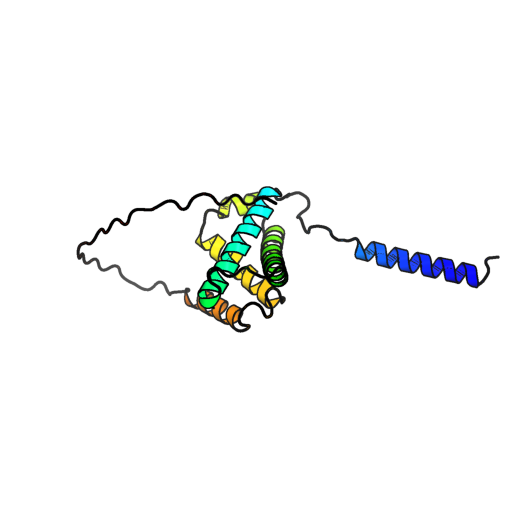8 C CA . GLY A 1 92 ? 9.139 -1.667 -13.637 1.00 89.81 92 GLY A CA 1
ATOM 739 C C . GLY A 1 92 ? 9.254 -0.183 -13.295 1.00 89.81 92 GLY A C 1
ATOM 740 O O . GLY A 1 92 ? 8.414 0.628 -13.697 1.00 89.81 92 GLY A O 1
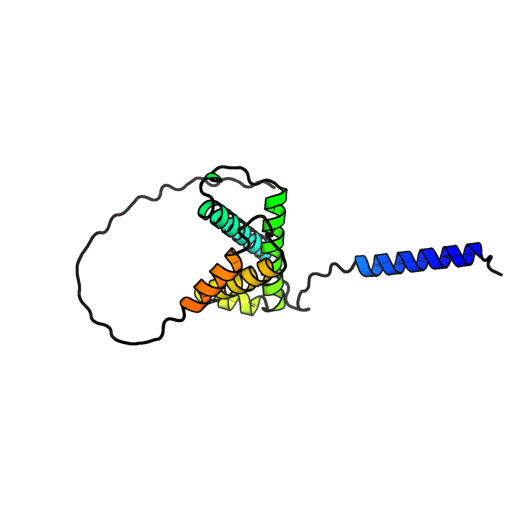ATOM 741 N N . LEU A 1 93 ? 10.316 0.196 -12.577 1.00 89.88 93 LEU A N 1
ATOM 742 C CA . LEU A 1 93 ? 10.523 1.576 -12.119 1.00 89.88 93 LEU A CA 1
ATOM 743 C C . LEU A 1 93 ? 10.549 2.583 -13.279 1.00 89.88 93 LEU A C 1
ATOM 745 O O . LEU A 1 93 ? 9.976 3.670 -13.173 1.00 89.88 93 LEU A O 1
ATOM 749 N N . GLU A 1 94 ? 11.201 2.236 -14.391 1.00 89.69 94 GLU A N 1
ATOM 750 C CA . GLU A 1 94 ? 11.298 3.119 -15.557 1.00 89.69 94 GLU A CA 1
ATOM 751 C C . GLU A 1 94 ? 9.924 3.344 -16.203 1.00 89.69 94 GLU A C 1
ATOM 753 O O . GLU A 1 94 ? 9.559 4.478 -16.523 1.00 89.69 94 GLU A O 1
ATOM 758 N N . GLU A 1 95 ? 9.134 2.280 -16.362 1.00 91.19 95 GLU A N 1
ATOM 759 C CA . GLU A 1 95 ? 7.786 2.373 -16.923 1.00 91.19 95 GLU A CA 1
ATOM 760 C C . GLU A 1 95 ? 6.863 3.185 -16.012 1.00 91.19 95 GLU A C 1
ATOM 762 O O . GLU A 1 95 ? 6.166 4.091 -16.485 1.00 91.19 95 GLU A O 1
ATOM 767 N N . TYR A 1 96 ? 6.899 2.902 -14.709 1.00 91.00 96 TYR A N 1
ATOM 768 C CA . TYR A 1 96 ? 6.109 3.620 -13.720 1.00 91.00 96 TYR A CA 1
ATOM 769 C C . TYR A 1 96 ? 6.440 5.116 -13.742 1.00 91.00 96 TYR A C 1
ATOM 771 O O . TYR A 1 96 ? 5.542 5.947 -13.850 1.00 91.00 96 TYR A O 1
ATOM 779 N N . THR A 1 97 ? 7.727 5.474 -13.744 1.00 90.19 97 THR A N 1
ATOM 780 C CA . THR A 1 97 ? 8.179 6.877 -13.738 1.00 90.19 97 THR A CA 1
ATOM 781 C C . THR A 1 97 ? 7.787 7.626 -15.017 1.00 90.19 97 THR A C 1
ATOM 783 O O . THR A 1 97 ? 7.470 8.813 -14.963 1.00 90.19 97 THR A O 1
ATOM 786 N N . LYS A 1 98 ? 7.737 6.953 -16.175 1.00 93.38 98 LYS A N 1
ATOM 787 C CA . LYS A 1 98 ? 7.253 7.563 -17.430 1.00 93.38 98 LYS A CA 1
ATOM 788 C C . LYS A 1 98 ? 5.767 7.917 -17.368 1.00 93.38 98 LYS A C 1
ATOM 790 O O . LYS A 1 98 ? 5.368 8.954 -17.893 1.00 93.38 98 LYS A O 1
ATOM 795 N N . LYS A 1 99 ? 4.953 7.067 -16.736 1.00 92.75 99 LYS A N 1
ATOM 796 C CA . LYS A 1 99 ? 3.492 7.231 -16.665 1.00 92.75 99 LYS A CA 1
ATOM 797 C C . LYS A 1 99 ? 3.011 7.957 -15.409 1.00 92.75 99 LYS A C 1
ATOM 799 O O . LYS A 1 99 ? 1.877 8.415 -15.393 1.00 92.75 99 LYS A O 1
ATOM 804 N N . MET A 1 100 ? 3.847 8.120 -14.381 1.00 88.50 100 MET A N 1
ATOM 805 C CA . MET A 1 100 ? 3.416 8.672 -13.087 1.00 88.50 100 MET A CA 1
ATOM 806 C C . MET A 1 100 ? 2.865 10.103 -13.161 1.00 88.50 100 MET A C 1
ATOM 808 O O . MET A 1 100 ? 2.108 10.516 -12.289 1.00 88.50 100 MET A O 1
ATOM 812 N N . ASN A 1 101 ? 3.244 10.866 -14.189 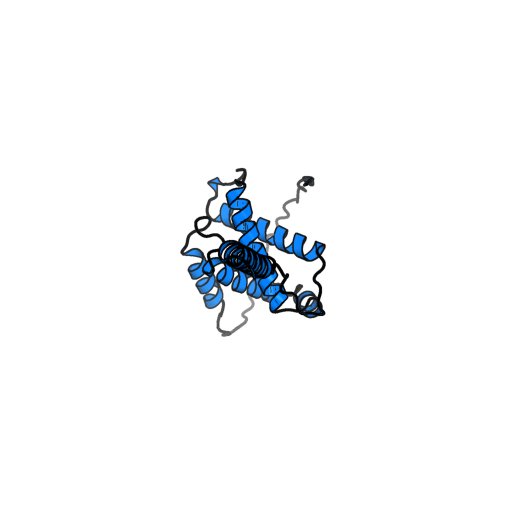1.00 90.75 101 ASN A N 1
ATOM 813 C CA . ASN A 1 101 ? 2.740 12.223 -14.404 1.00 90.75 101 ASN A CA 1
ATOM 814 C C . ASN A 1 101 ? 1.356 12.242 -15.082 1.00 90.75 101 ASN A C 1
ATOM 816 O O . ASN A 1 101 ? 0.693 13.278 -15.084 1.00 90.75 101 ASN A O 1
ATOM 820 N N . ASP A 1 102 ? 0.904 11.117 -15.645 1.00 94.62 102 ASP A N 1
ATOM 821 C CA . ASP A 1 102 ? -0.459 10.964 -16.145 1.00 94.62 102 ASP A CA 1
ATOM 822 C C . ASP A 1 102 ? -1.401 10.679 -14.969 1.00 94.62 102 ASP A C 1
ATOM 824 O O . ASP A 1 102 ? -1.486 9.570 -14.432 1.00 94.62 102 ASP A O 1
ATOM 828 N N . TYR A 1 103 ? -2.129 11.721 -14.574 1.00 90.25 103 TYR A N 1
ATOM 829 C CA . TYR A 1 103 ? -3.077 11.665 -13.470 1.00 90.25 103 TYR A CA 1
ATOM 830 C C . TYR A 1 103 ? -4.191 10.631 -13.684 1.00 90.25 103 TYR A C 1
ATOM 832 O O . TYR A 1 103 ? -4.590 9.968 -12.725 1.00 90.25 103 TYR A O 1
ATOM 840 N N . LEU A 1 104 ? -4.706 10.473 -14.910 1.00 93.38 104 LEU A N 1
ATOM 841 C CA . LEU A 1 104 ? -5.787 9.520 -15.182 1.00 93.38 104 LEU A CA 1
ATOM 842 C C . LEU A 1 104 ? -5.277 8.089 -15.053 1.00 93.38 104 LEU A C 1
ATOM 844 O O . LEU A 1 104 ? -5.955 7.246 -14.459 1.00 93.38 104 LEU A O 1
ATOM 848 N N . TRP A 1 105 ? -4.070 7.833 -15.556 1.00 93.81 105 TRP A N 1
ATOM 849 C CA . TRP A 1 105 ? -3.419 6.539 -15.410 1.00 93.81 105 TRP A CA 1
ATOM 850 C C . TRP A 1 105 ? -3.135 6.211 -13.940 1.00 93.81 105 TRP A C 1
ATOM 852 O O . TRP A 1 105 ? -3.558 5.154 -13.472 1.00 93.81 105 TRP A O 1
ATOM 862 N N . ILE A 1 106 ? -2.514 7.127 -13.185 1.00 92.69 106 ILE A N 1
ATOM 863 C CA . ILE A 1 106 ? -2.239 6.926 -11.752 1.00 92.69 106 ILE A CA 1
ATOM 864 C C . ILE A 1 106 ? -3.528 6.686 -10.972 1.00 92.69 106 ILE A C 1
ATOM 866 O O . ILE A 1 106 ? -3.610 5.716 -10.219 1.00 92.69 106 ILE A O 1
ATOM 870 N N . LYS A 1 107 ? -4.547 7.531 -11.169 1.00 90.38 107 LYS A N 1
ATOM 871 C CA . LYS A 1 107 ? -5.833 7.409 -10.471 1.00 90.38 107 LYS A CA 1
ATOM 872 C C . LYS A 1 107 ? -6.470 6.048 -10.723 1.00 90.38 107 LYS A C 1
ATOM 874 O O . LYS A 1 107 ? -7.006 5.451 -9.793 1.00 90.38 107 LYS A O 1
ATOM 879 N N . LYS A 1 108 ? -6.410 5.568 -11.967 1.00 93.12 108 LYS A N 1
ATOM 880 C CA . LYS A 1 108 ? -6.937 4.261 -12.343 1.00 93.12 108 LYS A CA 1
ATOM 881 C C . LYS A 1 108 ? -6.146 3.135 -11.684 1.00 93.12 108 LYS A C 1
ATOM 883 O O . LYS A 1 108 ? -6.731 2.351 -10.958 1.00 93.12 108 LYS A O 1
ATOM 888 N N . ILE A 1 109 ? -4.830 3.084 -11.875 1.00 94.69 109 ILE A N 1
ATOM 889 C CA . ILE A 1 109 ? -3.990 1.990 -11.367 1.00 94.69 109 ILE A CA 1
ATOM 890 C C . ILE A 1 109 ? -4.043 1.890 -9.839 1.00 94.69 109 ILE A C 1
ATOM 892 O O . ILE A 1 109 ? -4.283 0.814 -9.292 1.00 94.69 109 ILE A O 1
ATOM 896 N N . TRP A 1 110 ? -3.888 3.013 -9.137 1.00 94.19 110 TRP A N 1
ATOM 897 C CA . TRP A 1 110 ? -3.981 3.038 -7.677 1.00 94.19 110 TRP A CA 1
ATOM 898 C C . TRP A 1 110 ? -5.397 2.737 -7.178 1.00 94.19 110 TRP A C 1
ATOM 900 O O . TRP A 1 110 ? -5.551 2.072 -6.156 1.00 94.19 110 TRP A O 1
ATOM 910 N N . GLY A 1 111 ? -6.429 3.191 -7.895 1.00 91.69 111 GLY A N 1
ATOM 911 C CA . GLY A 1 111 ? -7.823 2.878 -7.585 1.00 91.69 111 GLY A CA 1
ATOM 912 C C . GLY A 1 111 ? -8.144 1.392 -7.753 1.00 91.69 111 GLY A C 1
ATOM 913 O O . GLY A 1 111 ? -8.709 0.788 -6.842 1.00 91.69 111 GLY A O 1
ATOM 914 N N . ASP A 1 112 ? -7.740 0.796 -8.876 1.00 93.56 112 ASP A N 1
ATOM 915 C CA . ASP A 1 112 ? -7.967 -0.611 -9.218 1.00 93.56 112 ASP A CA 1
ATOM 916 C C . ASP A 1 112 ? -7.270 -1.529 -8.199 1.00 93.56 112 ASP A C 1
ATOM 918 O O . ASP A 1 112 ? -7.901 -2.415 -7.612 1.00 93.56 112 ASP A O 1
ATOM 922 N N . TYR A 1 113 ? -5.981 -1.298 -7.916 1.00 95.25 113 TYR A N 1
ATOM 923 C CA . TYR A 1 113 ? -5.263 -2.066 -6.893 1.00 95.25 113 TYR A CA 1
ATOM 924 C C . TYR A 1 113 ? -5.774 -1.787 -5.482 1.00 95.25 113 TYR A C 1
ATOM 926 O O . TYR A 1 113 ? -5.808 -2.709 -4.668 1.00 95.25 113 TYR A O 1
ATOM 934 N N . GLY A 1 114 ? -6.222 -0.564 -5.192 1.00 92.44 114 GLY A N 1
ATOM 935 C CA . GLY A 1 114 ? -6.865 -0.233 -3.925 1.00 92.44 114 GLY A CA 1
ATOM 936 C C . GLY A 1 114 ? -8.104 -1.089 -3.691 1.00 92.44 114 GLY A C 1
ATOM 937 O O . GLY A 1 114 ? -8.223 -1.739 -2.654 1.00 92.44 114 GLY A O 1
ATOM 938 N N . VAL A 1 115 ? -8.990 -1.200 -4.681 1.00 91.31 115 VAL A N 1
ATOM 939 C CA . VAL A 1 115 ? -10.162 -2.080 -4.574 1.00 91.31 115 VAL A CA 1
ATOM 940 C C . VAL A 1 115 ? -9.756 -3.544 -4.419 1.00 91.31 115 VAL A C 1
ATOM 942 O O . VAL A 1 115 ? -10.315 -4.240 -3.571 1.00 91.31 115 VAL A O 1
ATOM 945 N N . GLN A 1 116 ? -8.759 -4.017 -5.167 1.00 92.38 116 GLN A N 1
ATOM 946 C CA . GLN A 1 116 ? -8.264 -5.389 -5.014 1.00 92.38 116 GLN A CA 1
ATOM 947 C C . GLN A 1 116 ? -7.720 -5.660 -3.606 1.00 92.38 116 GLN A C 1
ATOM 949 O O . GLN A 1 116 ? -8.004 -6.711 -3.037 1.00 92.38 116 GLN A O 1
ATOM 954 N N . CYS A 1 117 ? -6.964 -4.725 -3.030 1.00 92.56 117 CYS A N 1
ATOM 955 C CA . CYS A 1 117 ? -6.456 -4.848 -1.667 1.00 92.56 117 CYS A CA 1
ATOM 956 C C . CYS A 1 117 ? -7.598 -4.786 -0.639 1.00 92.56 117 CYS A C 1
ATOM 958 O O . CYS A 1 117 ? -7.599 -5.572 0.302 1.00 92.56 117 CYS A O 1
ATOM 960 N N . MET A 1 118 ? -8.622 -3.946 -0.831 1.00 90.25 118 MET A N 1
ATOM 961 C CA . MET A 1 118 ? -9.815 -3.973 0.034 1.00 90.25 118 MET A CA 1
ATOM 962 C C . MET A 1 118 ? -10.520 -5.334 -0.016 1.00 90.25 118 MET A C 1
ATOM 964 O O . MET A 1 118 ? -10.827 -5.914 1.022 1.00 90.25 118 MET A O 1
ATOM 968 N N . LYS A 1 119 ? -10.698 -5.901 -1.216 1.00 88.62 119 LYS A N 1
ATOM 969 C CA . LYS A 1 119 ? -11.288 -7.238 -1.405 1.00 88.62 119 LYS A CA 1
ATOM 970 C C . LYS A 1 119 ? -10.445 -8.360 -0.794 1.00 88.62 119 LYS A C 1
ATOM 972 O O . LYS A 1 119 ? -10.996 -9.369 -0.371 1.00 88.62 119 LYS A O 1
ATOM 977 N N . ALA A 1 120 ? -9.126 -8.185 -0.720 1.00 88.00 120 ALA A N 1
ATOM 978 C CA . ALA A 1 120 ? -8.222 -9.112 -0.041 1.00 88.00 120 ALA A CA 1
ATOM 979 C C . ALA A 1 120 ? -8.285 -9.018 1.500 1.00 88.00 120 ALA A C 1
ATOM 981 O O . ALA A 1 120 ? -7.582 -9.762 2.180 1.00 88.00 120 ALA A O 1
ATOM 982 N N . GLY A 1 121 ? -9.123 -8.136 2.056 1.00 85.62 121 GLY A N 1
ATOM 983 C CA . GLY A 1 121 ? -9.346 -7.993 3.497 1.00 85.62 121 GLY A CA 1
ATOM 984 C C . GLY A 1 121 ? -8.523 -6.889 4.161 1.00 85.62 121 GLY A C 1
ATOM 985 O O . GLY A 1 121 ? -8.637 -6.690 5.370 1.00 85.62 121 GLY A O 1
ATOM 986 N N . TYR A 1 122 ? -7.719 -6.137 3.404 1.00 86.81 122 TYR A N 1
ATOM 987 C CA . TYR A 1 122 ? -7.052 -4.951 3.941 1.00 86.81 122 TYR A CA 1
ATOM 988 C C . TYR A 1 122 ? -8.085 -3.839 4.184 1.00 86.81 122 TYR A C 1
ATOM 990 O O . TYR A 1 122 ? -8.948 -3.619 3.341 1.00 86.81 122 TYR A O 1
ATOM 998 N N . LEU A 1 123 ? -7.984 -3.120 5.312 1.00 85.44 123 LEU A N 1
ATOM 999 C CA . LEU A 1 123 ? -8.976 -2.132 5.795 1.00 85.44 123 LEU A CA 1
ATOM 1000 C C . LEU A 1 123 ? -10.338 -2.705 6.236 1.00 85.44 123 LEU A C 1
ATOM 1002 O O . LEU A 1 123 ? -11.260 -1.927 6.498 1.00 85.44 123 LEU A O 1
ATOM 1006 N N . ALA A 1 124 ? -10.470 -4.027 6.394 1.00 81.19 124 ALA A N 1
ATOM 1007 C CA . ALA A 1 124 ? -11.692 -4.631 6.925 1.00 81.19 124 ALA A CA 1
ATOM 1008 C C . ALA A 1 124 ? -12.057 -4.045 8.305 1.00 81.19 124 ALA A C 1
ATOM 1010 O O . ALA A 1 124 ? -11.217 -3.970 9.207 1.00 81.19 124 ALA A O 1
ATOM 1011 N N . GLY A 1 125 ? -13.307 -3.598 8.461 1.00 76.06 125 GLY A N 1
ATOM 1012 C CA . GLY A 1 125 ? -13.814 -2.990 9.699 1.00 76.06 125 GLY A CA 1
ATOM 1013 C C . GLY A 1 125 ? -13.354 -1.550 9.976 1.00 76.06 125 GLY A C 1
ATOM 1014 O O . GLY A 1 125 ? -13.776 -0.966 10.972 1.00 76.06 125 GLY A O 1
ATOM 1015 N N . VAL A 1 126 ? -12.514 -0.959 9.118 1.00 79.06 126 VAL A N 1
ATOM 1016 C CA . VAL A 1 126 ? -12.091 0.454 9.218 1.00 79.06 126 VAL A CA 1
ATOM 1017 C C . VAL A 1 126 ? -12.965 1.356 8.348 1.00 79.06 126 VAL A C 1
ATOM 1019 O O . VAL A 1 126 ? -13.260 2.498 8.699 1.00 79.06 126 VAL A O 1
ATOM 1022 N N . ILE A 1 127 ? -13.378 0.835 7.199 1.00 74.94 127 ILE A N 1
ATOM 1023 C CA . ILE A 1 127 ? -14.160 1.523 6.176 1.00 74.94 127 ILE A CA 1
ATOM 1024 C C . ILE A 1 127 ? -15.422 0.684 5.906 1.00 74.94 127 ILE A C 1
ATOM 1026 O O . ILE A 1 127 ? -15.352 -0.533 6.064 1.00 74.94 127 ILE A O 1
ATOM 1030 N N . PRO A 1 128 ? -16.571 1.287 5.528 1.00 73.75 128 PRO A N 1
ATOM 1031 C CA . PRO A 1 128 ? -17.778 0.529 5.199 1.00 73.75 128 PRO A CA 1
ATOM 1032 C C . PRO A 1 128 ? -17.517 -0.573 4.162 1.00 73.75 128 PRO A C 1
ATOM 1034 O O . PRO A 1 128 ? -16.910 -0.310 3.122 1.00 73.75 128 PRO A O 1
ATOM 1037 N N . ASP A 1 129 ? -18.010 -1.787 4.427 1.00 70.94 129 ASP A N 1
ATOM 1038 C CA . ASP A 1 129 ? -17.762 -2.972 3.587 1.00 70.94 129 ASP A CA 1
ATOM 1039 C C . ASP A 1 129 ? -18.341 -2.843 2.164 1.00 70.94 129 ASP A C 1
ATOM 1041 O O . ASP A 1 129 ? -17.904 -3.526 1.241 1.00 70.94 129 ASP A O 1
ATOM 1045 N N . ASP A 1 130 ? -19.299 -1.935 1.958 1.00 73.50 130 ASP A N 1
ATOM 1046 C CA . ASP A 1 130 ? -19.912 -1.635 0.660 1.00 73.50 130 ASP A CA 1
ATOM 1047 C C . ASP A 1 130 ? -19.130 -0.596 -0.166 1.00 73.50 130 ASP A C 1
ATOM 1049 O O . ASP A 1 130 ? -19.429 -0.366 -1.344 1.00 73.50 130 ASP A O 1
ATOM 1053 N N . LEU A 1 131 ? -18.114 0.042 0.425 1.00 76.12 131 LEU A N 1
ATOM 1054 C CA . LEU A 1 131 ? -17.282 1.024 -0.256 1.00 76.12 131 LEU A CA 1
ATOM 1055 C C . LEU A 1 131 ? -16.520 0.471 -1.478 1.00 76.12 131 LEU A C 1
ATOM 1057 O O . LEU A 1 131 ? -16.523 1.170 -2.495 1.00 76.12 131 LEU A O 1
ATOM 1061 N N . PRO A 1 132 ? -15.897 -0.728 -1.464 1.00 72.75 132 PRO A N 1
ATOM 1062 C CA . PRO A 1 132 ? -15.243 -1.273 -2.656 1.00 72.75 132 PRO A CA 1
ATOM 1063 C C . PRO A 1 132 ? -16.204 -1.405 -3.844 1.00 72.75 132 PRO A C 1
ATOM 1065 O O . PRO A 1 132 ? -15.866 -0.990 -4.950 1.00 72.75 132 PRO A O 1
ATOM 1068 N N . GLU A 1 133 ? -17.423 -1.904 -3.623 1.00 74.38 133 GLU A N 1
ATOM 1069 C CA . GLU A 1 133 ? -18.426 -2.042 -4.687 1.00 74.38 133 GLU A CA 1
ATOM 1070 C C . GLU A 1 133 ? -18.918 -0.685 -5.203 1.00 74.38 133 GLU A C 1
ATOM 1072 O O . GLU A 1 133 ? -19.148 -0.510 -6.402 1.00 74.38 133 GLU A O 1
ATOM 1077 N N . LYS A 1 134 ? -19.075 0.298 -4.309 1.00 73.06 134 LYS A N 1
ATOM 1078 C CA . LYS A 1 134 ? -19.414 1.676 -4.690 1.00 73.06 134 LYS A CA 1
ATOM 1079 C C . LYS A 1 134 ? -18.307 2.315 -5.525 1.00 73.06 134 LYS A C 1
ATOM 1081 O O . LYS A 1 134 ? -18.613 2.982 -6.511 1.00 73.06 134 LYS A O 1
ATOM 1086 N N . LEU A 1 135 ? -17.040 2.099 -5.172 1.00 73.62 135 LEU A N 1
ATOM 1087 C CA . LEU A 1 135 ? -15.904 2.611 -5.938 1.00 73.62 135 LEU A CA 1
ATOM 1088 C C . LEU A 1 135 ? -15.831 1.989 -7.334 1.00 73.62 135 LEU A C 1
ATOM 1090 O O . LEU A 1 135 ? -15.613 2.723 -8.295 1.00 73.62 135 LEU A O 1
ATOM 1094 N N . GLU A 1 136 ? -16.065 0.682 -7.466 1.00 70.44 136 GLU A N 1
ATOM 1095 C CA . GLU A 1 136 ? -16.098 0.023 -8.780 1.00 70.44 136 GLU A CA 1
ATOM 1096 C C . GLU A 1 136 ? -17.201 0.586 -9.670 1.00 70.44 136 GLU A C 1
ATOM 1098 O O . GLU A 1 136 ? -16.941 0.908 -10.827 1.00 70.44 136 GLU A O 1
ATOM 1103 N N . LYS A 1 137 ? -18.404 0.791 -9.122 1.00 67.19 137 LYS A N 1
ATOM 1104 C CA . LYS A 1 137 ? -19.524 1.384 -9.869 1.00 67.19 137 LYS A CA 1
ATOM 1105 C C . LYS A 1 137 ? -19.193 2.796 -10.358 1.00 67.19 137 LYS A C 1
ATOM 1107 O O . LYS A 1 137 ? -19.355 3.096 -11.535 1.00 67.19 137 LYS A O 1
ATOM 1112 N N . ILE A 1 138 ? -18.610 3.636 -9.500 1.00 66.44 138 ILE A N 1
ATOM 1113 C CA . ILE A 1 138 ? -18.177 4.994 -9.880 1.00 66.44 138 ILE A CA 1
ATOM 1114 C C . ILE A 1 138 ? -17.088 4.957 -10.967 1.00 66.44 138 ILE A C 1
ATOM 1116 O O . ILE A 1 138 ? -17.053 5.819 -11.851 1.00 66.44 138 ILE A O 1
ATOM 1120 N N . GLN A 1 139 ? -16.184 3.977 -10.927 1.00 61.47 139 GLN A N 1
ATOM 1121 C CA . GLN A 1 139 ? -15.163 3.804 -11.962 1.00 61.47 139 GLN A CA 1
ATOM 1122 C C . GLN A 1 139 ? -15.764 3.327 -13.294 1.00 61.47 139 GLN A C 1
ATOM 1124 O O . GLN A 1 139 ? -15.316 3.773 -14.353 1.00 61.47 139 GLN A O 1
ATOM 1129 N N . THR A 1 140 ? -16.790 2.471 -13.272 1.00 60.62 140 THR A N 1
ATOM 1130 C CA . THR A 1 140 ? -17.467 1.991 -14.488 1.00 60.62 140 THR A CA 1
ATOM 1131 C C . THR A 1 140 ? -18.411 3.020 -15.104 1.00 60.62 140 THR A C 1
ATOM 1133 O O . THR A 1 140 ? -18.502 3.085 -16.331 1.00 60.62 140 THR A O 1
ATOM 1136 N N . ASP A 1 141 ? -19.053 3.855 -14.286 1.00 48.22 141 ASP A N 1
ATOM 1137 C CA . ASP A 1 141 ? -20.056 4.833 -14.729 1.00 48.22 141 ASP A CA 1
ATOM 1138 C C . ASP A 1 141 ? -19.435 6.054 -15.429 1.00 48.22 141 ASP A C 1
ATOM 1140 O O . ASP A 1 141 ? -20.089 6.708 -16.237 1.00 48.22 141 ASP A O 1
ATOM 1144 N N . ASN A 1 142 ? -18.143 6.327 -15.207 1.00 53.59 142 ASN A N 1
ATOM 1145 C CA . ASN A 1 142 ? -17.399 7.381 -15.912 1.00 53.59 142 ASN A CA 1
ATOM 1146 C C . ASN A 1 142 ? -16.967 6.995 -17.343 1.00 53.59 142 ASN A C 1
ATOM 1148 O O . ASN A 1 142 ? -16.273 7.769 -18.005 1.00 53.59 142 ASN A O 1
ATOM 1152 N N . LYS A 1 143 ? -17.388 5.832 -17.865 1.00 48.06 143 LYS A N 1
ATOM 1153 C CA . LYS A 1 143 ? -17.355 5.541 -19.309 1.00 48.06 143 LYS A CA 1
ATOM 1154 C C . LYS A 1 143 ? -18.495 6.289 -20.006 1.00 48.06 143 LYS A C 1
ATOM 1156 O O . LYS A 1 143 ? -19.420 5.685 -20.548 1.00 48.06 143 LYS A O 1
ATOM 1161 N N . THR A 1 144 ? -18.444 7.615 -19.972 1.00 37.19 144 THR A N 1
ATOM 1162 C CA . THR A 1 144 ? -19.358 8.453 -20.743 1.00 37.19 144 THR A CA 1
ATOM 1163 C C . THR A 1 144 ? -19.091 8.199 -22.222 1.00 37.19 144 THR A C 1
ATOM 1165 O O . THR A 1 144 ? -17.962 8.334 -22.691 1.00 37.19 144 THR A O 1
ATOM 1168 N N . LYS A 1 145 ? -20.132 7.778 -22.941 1.00 38.41 145 LYS A N 1
ATOM 1169 C CA . LYS A 1 145 ? -20.138 7.647 -24.398 1.00 38.41 145 LYS A CA 1
ATOM 1170 C C . LYS A 1 145 ? -19.709 8.982 -25.015 1.00 38.41 145 LYS A C 1
ATOM 1172 O O . LYS A 1 145 ? -20.248 10.023 -24.641 1.00 38.41 145 LYS A O 1
ATOM 1177 N N . GLU A 1 146 ? -18.748 8.948 -25.934 1.00 41.22 146 GLU A N 1
ATOM 1178 C CA . GLU A 1 146 ? -18.513 10.056 -26.858 1.00 41.22 146 GLU A CA 1
ATOM 1179 C C . GLU A 1 146 ? -19.772 10.227 -27.705 1.00 41.22 146 GLU A C 1
ATOM 1181 O O . GLU A 1 146 ? -19.969 9.476 -28.648 1.00 41.22 146 GLU A O 1
ATOM 1186 N N . ASP A 1 147 ? -20.629 11.188 -27.368 1.00 34.88 147 ASP A N 1
ATOM 1187 C CA . ASP A 1 147 ? -21.678 11.647 -28.273 1.00 34.88 147 ASP A CA 1
ATOM 1188 C C . ASP A 1 147 ? -21.932 13.154 -28.089 1.00 34.88 147 ASP A C 1
ATOM 1190 O O . ASP A 1 147 ? -22.703 13.597 -27.245 1.00 34.88 147 ASP A O 1
ATOM 1194 N N . THR A 1 148 ? -21.300 13.908 -28.994 1.00 31.08 148 THR A N 1
ATOM 1195 C CA . THR A 1 148 ? -21.910 14.992 -29.783 1.00 31.08 148 THR A CA 1
ATOM 1196 C C . THR A 1 148 ? -22.040 16.417 -29.196 1.00 31.08 148 THR A C 1
ATOM 1198 O O . THR A 1 148 ? -22.866 16.716 -28.345 1.00 31.08 148 THR A O 1
ATOM 1201 N N . LYS A 1 149 ? -21.314 17.310 -29.897 1.00 30.83 149 LYS A N 1
ATOM 1202 C CA . LYS A 1 149 ? -21.498 18.756 -30.160 1.00 30.83 149 LYS A CA 1
ATOM 1203 C C . LYS A 1 149 ? -21.177 19.786 -29.071 1.00 30.83 149 LYS A C 1
ATOM 1205 O O . LYS A 1 149 ? -21.966 20.115 -28.198 1.00 30.83 149 LYS A O 1
ATOM 1210 N N . VAL A 1 150 ? -20.030 20.419 -29.322 1.00 38.12 150 VAL A N 1
ATOM 1211 C CA . VAL A 1 150 ? -19.746 21.839 -29.099 1.00 38.12 150 VAL A CA 1
ATOM 1212 C C . VAL A 1 150 ? -20.940 22.697 -29.537 1.00 38.12 150 VAL A C 1
ATOM 1214 O O . VAL A 1 150 ? -21.260 22.740 -30.722 1.00 38.12 150 VAL A O 1
ATOM 1217 N N . GLU A 1 151 ? -21.533 23.427 -28.598 1.00 28.44 151 GLU A N 1
ATOM 1218 C CA . GLU A 1 151 ? -22.107 24.742 -28.872 1.00 28.44 151 GLU A CA 1
ATOM 1219 C C . GLU A 1 151 ? -21.549 25.736 -27.853 1.00 28.44 151 GLU A C 1
ATOM 1221 O O . GLU A 1 151 ? -21.817 25.678 -26.652 1.00 28.44 151 GLU A O 1
ATOM 1226 N N . ASP A 1 152 ? -20.718 26.635 -28.375 1.00 34.31 152 ASP A N 1
ATOM 1227 C CA . ASP A 1 152 ? -20.309 27.872 -27.736 1.00 34.31 152 ASP A CA 1
ATOM 1228 C C . ASP A 1 152 ? -21.539 28.686 -27.320 1.00 34.31 152 ASP A C 1
ATOM 1230 O O . ASP A 1 152 ? -22.338 29.093 -28.164 1.00 34.31 152 ASP A O 1
ATOM 1234 N N . ASN A 1 153 ? -21.630 29.063 -26.045 1.00 29.11 153 ASN A N 1
ATOM 1235 C CA . ASN A 1 153 ? -22.159 30.383 -25.725 1.00 29.11 153 ASN A CA 1
ATOM 1236 C C . ASN A 1 153 ? -21.575 30.946 -24.427 1.00 29.11 153 ASN A C 1
ATOM 1238 O O . ASN A 1 153 ? -21.749 30.420 -23.329 1.00 29.11 153 ASN A O 1
ATOM 1242 N N . LYS A 1 154 ? -20.872 32.070 -24.594 1.00 33.16 154 LYS A N 1
ATOM 1243 C CA . LYS A 1 154 ? -20.341 32.950 -23.550 1.00 33.16 154 LYS A CA 1
ATOM 1244 C C . LYS A 1 154 ? -21.420 33.301 -22.524 1.00 33.16 154 LYS A C 1
ATOM 1246 O O . LYS A 1 154 ? -22.476 33.783 -22.915 1.00 33.16 154 LYS A O 1
ATOM 1251 N N . THR A 1 155 ? -21.078 33.295 -21.233 1.00 26.23 155 THR A N 1
ATOM 1252 C CA . THR A 1 155 ? -21.456 34.378 -20.304 1.00 26.23 155 THR A CA 1
ATOM 1253 C C . THR A 1 155 ? -20.431 34.510 -19.168 1.00 26.23 155 THR A C 1
ATOM 1255 O O . THR A 1 155 ? -19.823 33.549 -18.715 1.00 26.23 155 THR A O 1
ATOM 1258 N N . LYS A 1 156 ? -20.185 35.773 -18.814 1.00 26.95 156 LYS A N 1
ATOM 1259 C CA . LYS A 1 156 ? -19.084 36.362 -18.046 1.00 26.95 156 LYS A CA 1
ATOM 1260 C C . LYS A 1 156 ? -19.075 36.039 -16.538 1.00 26.95 156 LYS A C 1
ATOM 1262 O O . LYS A 1 156 ? -20.106 36.105 -15.889 1.00 26.95 156 LYS A O 1
ATOM 1267 N N . SER A 1 157 ? -17.844 35.976 -16.013 1.00 26.16 157 SER A N 1
ATOM 1268 C CA . SER A 1 157 ? -17.348 36.628 -14.782 1.00 26.16 157 SER A CA 1
ATOM 1269 C C . SER A 1 157 ? -17.899 36.202 -13.414 1.00 26.16 157 SER A C 1
ATOM 1271 O O . SER A 1 157 ? -18.959 36.663 -13.009 1.00 26.16 157 SER A O 1
ATOM 1273 N N . LYS A 1 158 ? -17.031 35.588 -12.594 1.00 24.59 158 LYS A N 1
ATOM 1274 C CA . LYS A 1 158 ? -16.476 36.275 -11.410 1.00 24.59 158 LYS A CA 1
ATOM 1275 C C . LYS A 1 158 ? -15.171 35.611 -10.950 1.00 24.59 158 LYS A C 1
ATOM 1277 O O . LYS A 1 158 ? -15.149 34.449 -10.565 1.00 24.59 158 LYS A O 1
ATOM 1282 N N . LYS A 1 159 ? -14.080 36.371 -11.030 1.00 29.89 159 LYS A N 1
ATOM 1283 C CA . LYS A 1 159 ? -12.787 36.083 -10.407 1.00 29.89 159 LYS A CA 1
ATOM 1284 C C . LYS A 1 159 ? -12.924 36.466 -8.931 1.00 29.89 159 LYS A C 1
ATOM 1286 O O . LYS A 1 159 ? -13.138 37.641 -8.651 1.00 29.89 159 LYS A O 1
ATOM 1291 N N . GLU A 1 160 ? -12.839 35.506 -8.018 1.00 28.91 160 GLU A N 1
ATOM 1292 C CA . GLU A 1 160 ? -12.655 35.779 -6.590 1.00 28.91 160 GLU A CA 1
ATOM 1293 C C . GLU A 1 160 ? -11.383 35.070 -6.126 1.00 28.91 160 GLU A C 1
ATOM 1295 O O . GLU A 1 160 ? -11.265 33.849 -6.097 1.00 28.91 160 GLU A O 1
ATOM 1300 N N . GLU A 1 161 ? -10.390 35.912 -5.882 1.00 31.47 161 GLU A N 1
ATOM 1301 C CA . GLU A 1 161 ? -9.054 35.629 -5.395 1.00 31.47 161 GLU A CA 1
ATOM 1302 C C . GLU A 1 161 ? -9.166 35.477 -3.872 1.00 31.47 161 GLU A C 1
ATOM 1304 O O . GLU A 1 161 ? -9.493 36.442 -3.181 1.00 31.47 161 GLU A O 1
ATOM 1309 N N . ILE A 1 162 ? -8.967 34.267 -3.338 1.00 30.70 162 ILE A N 1
ATOM 1310 C CA . ILE A 1 162 ? -8.914 34.043 -1.888 1.00 30.70 162 ILE A CA 1
ATOM 1311 C C . ILE A 1 162 ? -7.503 33.588 -1.528 1.00 30.70 162 ILE A C 1
ATOM 1313 O O . ILE A 1 162 ? -7.057 32.491 -1.854 1.00 30.70 162 ILE A O 1
ATOM 1317 N N . LEU A 1 163 ? -6.828 34.529 -0.878 1.00 26.27 163 LEU A N 1
ATOM 1318 C CA . LEU A 1 163 ? -5.517 34.506 -0.249 1.00 26.27 163 LEU A CA 1
ATOM 1319 C C . LEU A 1 163 ? -5.167 33.139 0.379 1.00 26.27 163 LEU A C 1
ATOM 1321 O O . LEU A 1 163 ? -5.792 32.709 1.350 1.00 26.27 163 LEU A O 1
ATOM 1325 N N . ILE A 1 164 ? -4.127 32.487 -0.140 1.00 28.22 164 ILE A N 1
ATOM 1326 C CA . ILE A 1 164 ? -3.515 31.309 0.481 1.00 28.22 164 ILE A CA 1
ATOM 1327 C C . ILE A 1 164 ? -2.744 31.802 1.710 1.00 28.22 164 ILE A C 1
ATOM 1329 O O . ILE A 1 164 ? -1.712 32.454 1.577 1.00 28.22 164 ILE A O 1
ATOM 1333 N N . LYS A 1 165 ? -3.247 31.515 2.914 1.00 30.94 165 LYS A N 1
ATOM 1334 C CA . LYS A 1 165 ? -2.406 31.505 4.114 1.00 30.94 165 LYS A CA 1
ATOM 1335 C C . LYS A 1 165 ? -1.720 30.146 4.170 1.00 30.94 165 LYS A C 1
ATOM 1337 O O . LYS A 1 165 ? -2.403 29.131 4.285 1.00 30.94 165 LYS A O 1
ATOM 1342 N N . GLU A 1 166 ? -0.397 30.143 4.050 1.00 33.50 166 GLU A N 1
ATOM 1343 C CA . GLU A 1 166 ? 0.445 28.973 4.301 1.00 33.50 166 GLU A CA 1
ATOM 1344 C C . GLU A 1 166 ? 0.175 28.430 5.715 1.00 33.50 166 GLU A C 1
ATOM 1346 O O . GLU A 1 166 ? 0.290 29.187 6.682 1.00 33.50 166 GLU A O 1
ATOM 1351 N N . PRO A 1 167 ? -0.184 27.147 5.884 1.00 36.38 167 PRO A N 1
ATOM 1352 C CA . PRO A 1 167 ? -0.014 26.482 7.163 1.00 36.38 167 PRO A CA 1
ATOM 1353 C C . PRO A 1 167 ? 1.443 26.019 7.302 1.00 36.38 167 PRO A C 1
ATOM 1355 O O . PRO A 1 167 ? 1.978 25.322 6.439 1.00 36.38 167 PRO A O 1
ATOM 1358 N N . GLU A 1 168 ? 2.061 26.445 8.402 1.00 38.84 168 GLU A N 1
ATOM 1359 C CA . GLU A 1 168 ? 3.432 26.150 8.826 1.00 38.84 168 GLU A CA 1
ATOM 1360 C C . GLU A 1 168 ? 3.786 24.649 8.741 1.00 38.84 168 GLU A C 1
ATOM 1362 O O . GLU A 1 168 ? 2.934 23.788 8.995 1.00 38.84 168 GLU A O 1
ATOM 1367 N N . PRO A 1 169 ? 5.047 24.298 8.420 1.00 37.44 169 PRO A N 1
ATOM 1368 C CA . PRO A 1 169 ? 5.467 22.909 8.305 1.00 37.44 169 PRO A CA 1
ATOM 1369 C C . PRO A 1 169 ? 5.507 22.236 9.684 1.00 37.44 169 PRO A C 1
ATOM 1371 O O . PRO A 1 169 ? 6.411 22.466 10.487 1.00 37.44 169 PRO A O 1
ATOM 1374 N N . ALA A 1 170 ? 4.548 21.347 9.946 1.00 42.72 170 ALA A N 1
ATOM 1375 C CA . ALA A 1 170 ? 4.639 20.416 11.061 1.00 42.72 170 ALA A CA 1
ATOM 1376 C C . ALA A 1 170 ? 5.740 19.384 10.766 1.00 42.72 170 ALA A C 1
ATOM 1378 O O . ALA A 1 170 ? 5.613 18.522 9.894 1.00 42.72 170 ALA A O 1
ATOM 1379 N N . ILE A 1 171 ? 6.839 19.519 11.503 1.00 38.47 171 ILE A N 1
ATOM 1380 C CA . ILE A 1 171 ? 7.970 18.599 11.558 1.00 38.47 171 ILE A CA 1
ATOM 1381 C C . ILE A 1 171 ? 7.455 17.227 12.022 1.00 38.47 171 ILE A C 1
ATOM 1383 O O . ILE A 1 171 ? 6.998 17.080 13.153 1.00 38.47 171 ILE A O 1
ATOM 1387 N N . PHE A 1 172 ? 7.544 16.217 11.158 1.00 38.12 172 PHE A N 1
ATOM 1388 C CA . PHE A 1 172 ? 7.357 14.817 11.536 1.00 38.12 172 PHE A CA 1
ATOM 1389 C C . PHE A 1 172 ? 8.731 14.251 11.919 1.00 38.12 172 PHE A C 1
ATOM 1391 O O . PHE A 1 172 ? 9.574 14.024 11.053 1.00 38.12 172 PHE A O 1
ATOM 1398 N N . GLN A 1 173 ? 8.985 14.119 13.222 1.00 31.73 173 GLN A N 1
ATOM 1399 C CA . GLN A 1 173 ? 10.131 13.386 13.764 1.00 31.73 173 GLN A CA 1
ATOM 1400 C C . GLN A 1 173 ? 9.724 11.932 14.014 1.00 31.73 173 GLN A C 1
ATOM 1402 O O . GLN A 1 173 ? 8.762 11.700 14.745 1.00 31.73 173 GLN A O 1
ATOM 1407 N N . GLY A 1 174 ? 10.505 10.994 13.469 1.00 36.53 174 GLY A N 1
ATOM 1408 C CA . GLY A 1 174 ? 10.444 9.561 13.777 1.00 36.53 174 GLY A CA 1
ATOM 1409 C C . GLY A 1 174 ? 10.001 8.713 12.605 1.00 36.53 174 GLY A C 1
ATOM 1410 O O . GLY A 1 174 ? 8.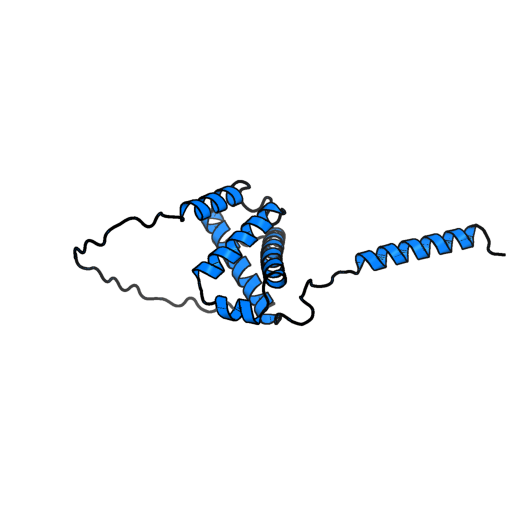787 8.437 12.531 1.00 36.53 174 GLY A O 1
#

pLDDT: mean 75.68, std 22.77, range [24.59, 95.75]

Organism: NCBI:txid408172